Protein AF-B9TM19-F1 (afdb_monomer_lite)

Foldseek 3Di:
DDDDPLVCLLQLNDALVVLVCVQPVVVVVVVVVVVVVVVVCVVPVDPDDDCVVVVVVLVVNLVVNLSSLVSSLSNLVVDPDPVSSVVSVVVSVVVVVVSVVVVVVVVVVD

Secondary structure (DSSP, 8-state):
-PPPHHHHHHTT-S-HHHHHHHHHHHHHHHHHHHHHHHHHHHHH------SHHHHHHHHHHHHHHHHHHHHHHHHHTT-SSHHHHHHHHHHHHHHHHHHHHHHHHHHHH-

pLDDT: mean 76.75, std 12.79, range [42.91, 91.88]

Structure (mmCIF, N/CA/C/O backbone):
data_AF-B9TM19-F1
#
_entry.id   AF-B9TM19-F1
#
loop_
_atom_site.group_PDB
_atom_site.id
_atom_site.type_symbol
_atom_site.label_atom_id
_atom_site.label_alt_id
_atom_site.label_comp_id
_atom_site.label_asym_id
_atom_site.label_entity_id
_atom_site.label_seq_id
_atom_site.pdbx_PDB_ins_code
_atom_site.Cartn_x
_atom_site.Cartn_y
_atom_site.Cartn_z
_atom_site.occupancy
_atom_site.B_iso_or_equiv
_atom_site.auth_seq_id
_atom_site.auth_comp_id
_atom_site.auth_asym_id
_atom_site.auth_atom_id
_atom_site.pdbx_PDB_mode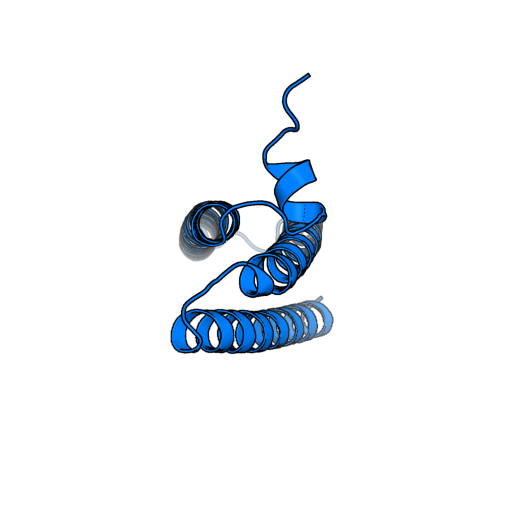l_num
ATOM 1 N N . MET A 1 1 ? -13.310 24.104 9.239 1.00 42.91 1 MET A N 1
ATOM 2 C CA . MET A 1 1 ? -12.296 23.629 8.270 1.00 42.91 1 MET A CA 1
ATOM 3 C C . MET A 1 1 ? -12.373 22.113 8.196 1.00 42.91 1 MET A C 1
ATOM 5 O O . MET A 1 1 ? -11.998 21.448 9.152 1.00 42.91 1 MET A O 1
ATOM 9 N N . GLY A 1 2 ? -12.959 21.565 7.128 1.00 51.34 2 GLY A N 1
ATOM 10 C CA . GLY A 1 2 ? -13.069 20.114 6.962 1.00 51.34 2 GLY A CA 1
ATOM 11 C C . GLY A 1 2 ? -11.687 19.509 6.730 1.00 51.34 2 GLY A C 1
ATOM 12 O O . GLY A 1 2 ? -10.989 19.923 5.811 1.00 51.34 2 GLY A O 1
ATOM 13 N N . SER A 1 3 ? -11.266 18.566 7.573 1.00 64.38 3 SER A N 1
ATOM 14 C CA . SER A 1 3 ? -10.004 17.856 7.363 1.00 64.38 3 SER A CA 1
ATOM 15 C C . SER A 1 3 ? -10.055 17.067 6.051 1.00 64.38 3 SER A C 1
ATOM 17 O O .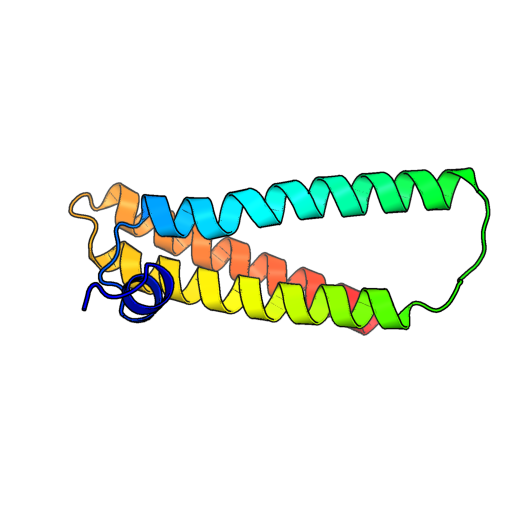 SER A 1 3 ? -11.034 16.367 5.772 1.00 64.38 3 SER A O 1
ATOM 19 N N . ASN A 1 4 ? -9.010 17.206 5.231 1.00 84.56 4 ASN A N 1
ATOM 20 C CA . ASN A 1 4 ? -8.876 16.488 3.965 1.00 84.56 4 ASN A CA 1
ATOM 21 C C . ASN A 1 4 ? -8.797 14.968 4.193 1.00 84.56 4 ASN A C 1
ATOM 23 O O . ASN A 1 4 ? -8.377 14.489 5.246 1.00 84.56 4 ASN A O 1
ATOM 27 N N . ILE A 1 5 ? -9.175 14.189 3.178 1.00 83.00 5 ILE A N 1
ATOM 28 C CA . ILE A 1 5 ? -9.181 12.718 3.256 1.00 83.00 5 ILE A 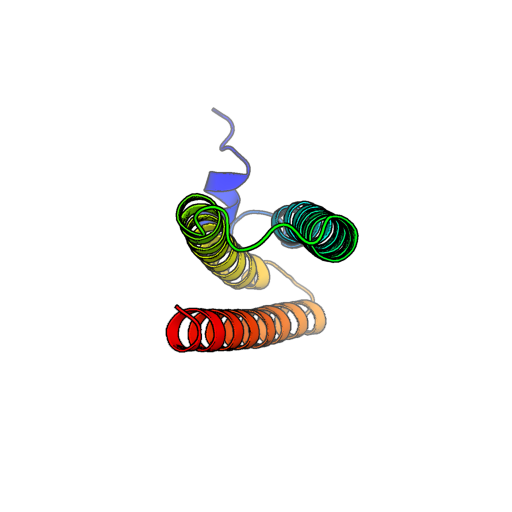CA 1
ATOM 29 C C . ILE A 1 5 ? -7.811 12.140 3.651 1.00 83.00 5 ILE A C 1
ATOM 31 O O . ILE A 1 5 ? -7.747 11.193 4.429 1.00 83.00 5 ILE A O 1
ATOM 35 N N . PHE A 1 6 ? -6.720 12.762 3.196 1.00 81.94 6 PHE A N 1
ATOM 36 C CA . PHE A 1 6 ? -5.351 12.345 3.500 1.00 81.94 6 PHE A CA 1
ATOM 37 C C . PHE A 1 6 ? -4.987 12.510 4.979 1.00 81.94 6 PHE A C 1
ATOM 39 O O . PHE A 1 6 ? -4.393 11.607 5.562 1.00 81.94 6 PHE A O 1
ATOM 46 N N . THR A 1 7 ? -5.377 13.617 5.618 1.00 85.88 7 THR A N 1
ATOM 47 C CA . THR A 1 7 ? -5.103 13.832 7.048 1.00 85.88 7 THR A CA 1
ATOM 48 C C . THR A 1 7 ? -5.926 12.894 7.921 1.00 85.88 7 THR A C 1
ATOM 50 O O . THR A 1 7 ? -5.393 12.353 8.887 1.00 85.88 7 THR A O 1
ATOM 53 N N . ARG A 1 8 ? -7.182 12.614 7.544 1.00 85.25 8 ARG A N 1
ATOM 54 C CA . ARG A 1 8 ? -8.017 11.613 8.232 1.00 85.25 8 ARG A CA 1
ATOM 55 C C . ARG A 1 8 ? -7.512 10.180 8.043 1.00 85.25 8 ARG A C 1
ATOM 57 O O . ARG A 1 8 ? -7.589 9.372 8.963 1.00 85.25 8 ARG A O 1
ATOM 64 N N . ALA A 1 9 ? -6.981 9.849 6.867 1.00 84.38 9 ALA A N 1
ATOM 65 C CA . ALA A 1 9 ? -6.357 8.552 6.615 1.00 84.38 9 ALA A CA 1
ATOM 66 C C . ALA A 1 9 ? -5.062 8.385 7.433 1.00 84.38 9 ALA A C 1
ATOM 68 O O . ALA A 1 9 ? -4.843 7.335 8.036 1.00 84.38 9 ALA A O 1
ATOM 69 N N . ALA A 1 10 ? -4.244 9.440 7.532 1.00 84.75 10 ALA A N 1
ATOM 70 C CA . ALA A 1 10 ? -3.006 9.442 8.315 1.00 84.75 10 ALA A CA 1
ATOM 71 C C . ALA A 1 10 ? -3.242 9.252 9.824 1.00 84.75 10 ALA A C 1
ATOM 73 O O . ALA A 1 10 ? -2.473 8.550 10.495 1.00 84.75 10 ALA A O 1
ATOM 74 N N . SER A 1 11 ? -4.304 9.866 10.357 1.00 88.06 11 SER A N 1
ATOM 75 C CA . SER A 1 11 ? -4.735 9.697 11.750 1.00 88.06 11 SER A CA 1
ATOM 76 C C . SER A 1 11 ? -5.502 8.397 11.984 1.00 88.06 11 SER A C 1
ATOM 78 O O . SER A 1 11 ? -5.770 8.051 13.130 1.00 88.06 11 SER A O 1
ATOM 80 N N . GLY A 1 12 ? -5.855 7.672 10.921 1.00 84.25 12 GLY A N 1
ATOM 81 C CA . GLY A 1 12 ? -6.631 6.448 11.020 1.00 84.25 12 GLY A CA 1
ATOM 82 C C . GLY A 1 12 ? -8.099 6.673 11.352 1.00 84.25 12 GLY A C 1
ATOM 83 O O . GLY A 1 12 ? -8.725 5.728 11.795 1.00 84.25 12 GLY A O 1
ATOM 84 N N . SER A 1 13 ? -8.652 7.880 11.189 1.00 87.44 13 SER A N 1
ATOM 85 C CA . SER A 1 13 ? -10.061 8.195 11.485 1.00 87.44 13 SER A CA 1
ATOM 86 C C . SER A 1 13 ? -10.985 8.101 10.265 1.00 87.44 13 SER A C 1
ATOM 88 O O . SER A 1 13 ? -12.202 8.230 10.392 1.00 87.44 13 SER A O 1
ATOM 90 N N . GLU A 1 14 ? -10.433 7.885 9.069 1.00 88.56 14 GLU A N 1
ATOM 91 C CA . GLU A 1 14 ? -11.218 7.713 7.847 1.00 88.56 14 GLU A CA 1
ATOM 92 C C . GLU A 1 14 ? -11.784 6.289 7.715 1.00 88.56 14 GLU A C 1
ATOM 94 O O . GLU A 1 14 ? -11.310 5.326 8.324 1.00 88.56 14 GLU A O 1
ATOM 99 N N . ARG A 1 15 ? -12.823 6.144 6.886 1.00 87.06 15 ARG A N 1
ATOM 100 C CA . ARG A 1 15 ? -13.385 4.836 6.543 1.00 87.06 15 ARG A CA 1
ATOM 101 C C . ARG A 1 15 ? -12.389 4.017 5.720 1.00 87.06 15 ARG A C 1
ATOM 103 O O . ARG A 1 15 ? -11.957 4.457 4.655 1.00 87.06 15 ARG A O 1
ATOM 110 N N . LEU A 1 16 ? -12.130 2.786 6.167 1.00 86.12 16 LEU A N 1
ATOM 111 C CA . LEU A 1 16 ? -11.193 1.842 5.548 1.00 86.12 16 LEU A CA 1
ATOM 112 C C . LEU A 1 16 ? -11.360 1.724 4.025 1.00 86.12 16 LEU A C 1
ATOM 114 O O . LEU A 1 16 ? -10.375 1.836 3.306 1.00 86.12 16 LEU A O 1
ATOM 118 N N . TYR A 1 17 ? -12.589 1.543 3.524 1.00 86.19 17 TYR A N 1
ATOM 119 C CA . TYR A 1 17 ? -12.815 1.344 2.086 1.00 86.19 17 TYR A CA 1
ATOM 120 C C . TYR A 1 17 ? -12.341 2.536 1.245 1.00 86.19 17 TYR A C 1
ATOM 122 O O . TYR A 1 17 ? -11.842 2.338 0.145 1.00 86.19 17 TYR A O 1
ATOM 130 N N . LYS A 1 18 ? -12.440 3.773 1.751 1.00 86.38 18 LYS A N 1
ATOM 131 C CA . LYS A 1 18 ? -11.973 4.952 1.009 1.00 86.38 18 LYS A CA 1
ATOM 132 C C . LYS A 1 18 ? -10.453 4.963 0.884 1.00 86.38 18 LYS A C 1
ATOM 134 O O . LYS A 1 18 ? -9.929 5.276 -0.177 1.00 86.38 18 LYS A O 1
ATOM 139 N N . VAL A 1 19 ? -9.759 4.602 1.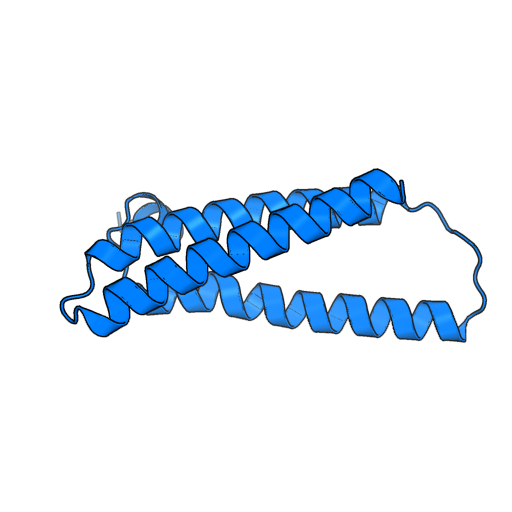963 1.00 84.69 19 VAL A N 1
ATOM 140 C CA . VAL A 1 19 ? -8.293 4.498 1.984 1.00 84.69 19 VAL A CA 1
ATOM 141 C C . VAL A 1 19 ? -7.823 3.320 1.131 1.00 84.69 19 VAL A C 1
ATOM 143 O O . VAL A 1 19 ? -6.838 3.436 0.411 1.00 84.69 19 VAL A O 1
ATOM 146 N N . PHE A 1 20 ? -8.573 2.218 1.138 1.00 85.00 20 PHE A N 1
ATOM 147 C CA . PHE A 1 20 ? -8.327 1.083 0.257 1.00 85.00 20 PHE A CA 1
ATOM 148 C C . PHE A 1 20 ? -8.418 1.486 -1.222 1.00 85.00 20 PHE A C 1
ATOM 150 O O . PHE A 1 20 ? -7.483 1.232 -1.975 1.00 85.00 20 PHE A O 1
ATOM 157 N N . TRP A 1 21 ? -9.482 2.181 -1.638 1.00 82.00 21 TRP A N 1
ATOM 158 C CA . TRP A 1 21 ? -9.625 2.664 -3.020 1.00 82.00 21 TRP A CA 1
ATOM 159 C C . TRP A 1 21 ? -8.542 3.674 -3.422 1.00 82.00 21 TRP A C 1
ATOM 161 O O . TRP A 1 21 ? -8.081 3.638 -4.562 1.00 82.00 21 TRP A O 1
ATOM 171 N N . LEU A 1 22 ? -8.093 4.525 -2.490 1.00 81.06 22 LEU A N 1
ATOM 172 C CA . LEU A 1 22 ? -6.969 5.446 -2.708 1.00 81.06 22 LEU A CA 1
ATOM 173 C C . LEU A 1 22 ? -5.659 4.722 -3.041 1.00 81.06 22 LEU A C 1
ATOM 175 O O . LEU A 1 22 ? -4.846 5.277 -3.770 1.00 81.06 22 LEU A O 1
ATOM 179 N N . LEU A 1 23 ? -5.458 3.504 -2.533 1.00 76.00 23 LEU A N 1
ATOM 180 C CA . LEU A 1 23 ? -4.331 2.653 -2.914 1.00 76.00 23 LEU A CA 1
ATOM 181 C C . LEU A 1 23 ? -4.605 1.887 -4.201 1.00 76.00 23 LEU A C 1
ATOM 183 O O . LEU A 1 23 ? -3.749 1.838 -5.078 1.00 76.00 23 LEU A O 1
ATOM 187 N N . TRP A 1 24 ? -5.789 1.297 -4.327 1.00 77.69 24 TRP A N 1
ATOM 188 C CA . TRP A 1 24 ? -6.064 0.330 -5.382 1.00 77.69 24 TRP A CA 1
ATOM 189 C C . TRP A 1 24 ? -6.130 0.963 -6.777 1.00 77.69 24 TRP A C 1
ATOM 191 O O . TRP A 1 24 ? -5.585 0.402 -7.725 1.00 77.69 24 TRP A O 1
ATOM 201 N N . VAL A 1 25 ? -6.739 2.149 -6.915 1.00 75.44 25 VAL A N 1
ATOM 202 C CA . VAL A 1 25 ? -6.887 2.815 -8.225 1.00 75.44 25 VAL A CA 1
ATOM 203 C C . VAL A 1 25 ? -5.531 3.215 -8.821 1.00 75.44 25 VAL A C 1
ATOM 205 O O . VAL A 1 25 ? -5.259 2.815 -9.955 1.00 75.44 25 VAL A O 1
ATOM 208 N N . PRO A 1 26 ? -4.636 3.925 -8.103 1.00 69.94 26 PRO A N 1
ATOM 209 C CA . PRO A 1 26 ? -3.317 4.256 -8.639 1.00 69.94 26 PRO A CA 1
ATOM 210 C C . PRO A 1 26 ? -2.464 3.019 -8.922 1.00 69.94 26 PRO A C 1
ATOM 212 O O . PRO A 1 26 ? -1.740 2.997 -9.911 1.00 69.94 26 PRO A O 1
ATOM 215 N N . PHE A 1 27 ? -2.567 1.978 -8.089 1.00 72.94 27 PHE A N 1
ATOM 216 C CA . PHE A 1 27 ? -1.814 0.735 -8.272 1.00 72.94 27 PHE A CA 1
ATOM 217 C C . PHE A 1 27 ? -2.221 0.009 -9.561 1.00 72.94 27 PHE A C 1
ATOM 219 O O . PHE A 1 27 ? -1.370 -0.498 -10.295 1.00 72.94 27 PHE A O 1
ATOM 226 N N . LEU A 1 28 ? -3.520 -0.009 -9.868 1.00 74.19 28 LEU A N 1
ATOM 227 C CA . LEU A 1 28 ? -4.044 -0.633 -11.080 1.00 74.19 28 LEU A CA 1
ATOM 228 C C . LEU A 1 28 ? -3.681 0.169 -12.334 1.00 74.19 28 LEU A C 1
ATOM 230 O O . LEU A 1 28 ? -3.257 -0.400 -13.335 1.00 74.19 28 LEU A O 1
ATOM 234 N N . VAL A 1 29 ? -3.764 1.500 -12.265 1.00 73.56 29 VAL A N 1
ATOM 235 C CA . VAL A 1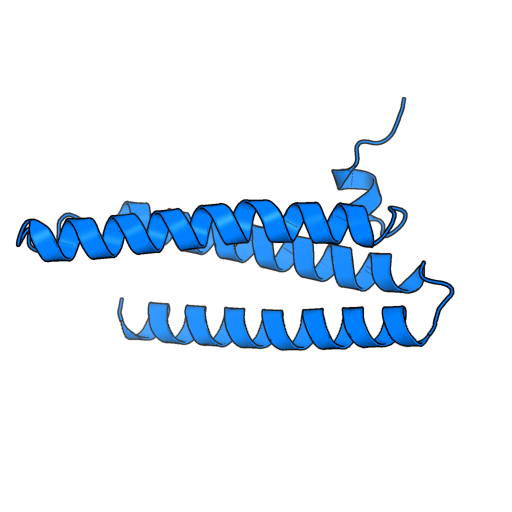 29 ? -3.303 2.370 -13.357 1.00 73.56 29 VAL A CA 1
ATOM 236 C C . VAL A 1 29 ? -1.806 2.181 -13.595 1.00 73.56 29 VAL A C 1
ATOM 238 O O . VAL A 1 29 ? -1.391 2.013 -14.739 1.00 73.56 29 VAL A O 1
ATOM 241 N N . LEU A 1 30 ? -0.995 2.140 -12.535 1.00 69.06 30 LEU A N 1
ATOM 242 C CA . LEU A 1 30 ? 0.447 1.965 -12.671 1.00 69.06 30 LEU A CA 1
ATOM 243 C C . LEU A 1 30 ? 0.810 0.600 -13.264 1.00 69.06 30 LEU A C 1
ATOM 245 O O . LEU A 1 30 ? 1.655 0.537 -14.147 1.00 69.06 30 LEU A O 1
ATOM 249 N N . THR A 1 31 ? 0.166 -0.485 -12.835 1.00 70.88 31 THR A N 1
ATOM 250 C CA . THR A 1 31 ? 0.423 -1.822 -13.405 1.00 70.88 31 THR A CA 1
ATOM 251 C C . THR A 1 31 ? 0.063 -1.896 -14.888 1.00 70.88 31 THR A C 1
ATOM 253 O O . THR A 1 31 ? 0.802 -2.503 -15.661 1.00 70.88 31 THR A O 1
ATOM 256 N N . VAL A 1 32 ? -1.017 -1.234 -15.315 1.00 72.75 32 VAL A N 1
ATOM 257 C CA . VAL A 1 32 ? -1.370 -1.115 -16.740 1.00 72.75 32 VAL A CA 1
ATOM 258 C C . VAL A 1 32 ? -0.338 -0.282 -17.502 1.00 72.75 32 VAL A C 1
ATOM 260 O O . VAL A 1 32 ? 0.055 -0.670 -18.601 1.00 72.75 32 VAL A O 1
ATOM 263 N N . LEU A 1 33 ? 0.120 0.837 -16.933 1.00 70.00 33 LEU A N 1
ATOM 264 C CA . LEU A 1 33 ? 1.140 1.690 -17.548 1.00 70.00 33 LEU A CA 1
ATOM 265 C C . LEU A 1 33 ? 2.482 0.967 -17.688 1.00 70.00 33 LEU A C 1
ATOM 267 O O . LEU A 1 33 ? 3.038 0.970 -18.779 1.00 70.00 33 LEU A O 1
ATOM 271 N N . ILE A 1 34 ? 2.954 0.292 -16.635 1.00 68.06 34 ILE A N 1
ATOM 272 C CA . ILE A 1 34 ? 4.180 -0.520 -16.665 1.00 68.06 34 ILE A CA 1
ATOM 273 C C . ILE A 1 34 ? 4.057 -1.595 -17.739 1.00 68.06 34 ILE A C 1
ATOM 275 O O . ILE A 1 34 ? 4.960 -1.742 -18.551 1.00 68.06 34 ILE A O 1
ATOM 279 N N . ARG A 1 35 ? 2.929 -2.313 -17.793 1.00 70.44 35 ARG A N 1
ATOM 280 C CA . ARG A 1 35 ? 2.715 -3.364 -18.792 1.00 70.44 35 ARG A CA 1
ATOM 281 C C . ARG A 1 35 ? 2.726 -2.825 -20.223 1.00 70.44 35 ARG A C 1
ATOM 283 O O . ARG A 1 35 ? 3.355 -3.417 -21.089 1.00 70.44 35 ARG A O 1
ATOM 290 N N . LYS A 1 36 ? 2.064 -1.694 -20.479 1.00 69.88 36 LYS A N 1
ATOM 291 C CA . LYS A 1 36 ? 2.115 -1.052 -21.800 1.00 69.88 36 LYS A CA 1
ATOM 292 C C . LYS A 1 36 ? 3.516 -0.563 -22.148 1.00 69.88 36 LYS A C 1
ATOM 294 O O . LYS A 1 36 ? 3.910 -0.644 -23.304 1.00 69.88 36 LYS A O 1
ATOM 299 N N . HIS A 1 37 ? 4.256 -0.062 -21.163 1.00 66.81 37 HIS A N 1
ATOM 300 C CA . HIS A 1 37 ? 5.626 0.393 -21.354 1.00 66.81 37 HIS A CA 1
ATOM 301 C C . HIS A 1 37 ? 6.563 -0.776 -21.680 1.00 66.81 37 HIS A C 1
ATOM 303 O O . HIS A 1 37 ? 7.331 -0.695 -22.632 1.00 66.81 37 HIS A O 1
ATOM 309 N N . THR A 1 38 ? 6.458 -1.898 -20.961 1.00 64.31 38 THR A N 1
ATOM 310 C CA . THR A 1 38 ? 7.262 -3.099 -21.231 1.00 64.31 38 THR A CA 1
ATOM 311 C C . THR A 1 38 ? 6.907 -3.750 -22.566 1.00 64.31 38 THR A C 1
ATOM 313 O O . THR A 1 38 ? 7.805 -4.193 -23.277 1.00 64.31 38 THR A O 1
ATOM 316 N N . GLU A 1 39 ? 5.626 -3.772 -22.943 1.00 67.31 39 GLU A N 1
ATOM 317 C CA . GLU A 1 39 ? 5.173 -4.231 -24.263 1.00 67.31 39 GLU A CA 1
ATOM 318 C C . GLU A 1 39 ? 5.678 -3.303 -25.388 1.00 67.31 39 GLU A C 1
ATOM 320 O O . GLU A 1 39 ? 6.135 -3.788 -26.423 1.00 67.31 39 GLU A O 1
ATOM 325 N N . GLY A 1 40 ? 5.675 -1.983 -25.169 1.00 59.56 40 GLY A N 1
ATOM 326 C CA . GLY A 1 40 ? 6.217 -0.990 -26.104 1.00 59.56 40 GLY A CA 1
ATOM 327 C C . GLY A 1 40 ? 7.729 -1.120 -26.302 1.00 59.56 40 GLY A C 1
ATOM 328 O O . GLY A 1 40 ? 8.190 -1.232 -27.438 1.00 59.56 40 GLY A O 1
ATOM 329 N N . LEU A 1 41 ? 8.493 -1.225 -25.210 1.00 53.84 41 LEU A N 1
ATOM 330 C CA . LEU A 1 41 ? 9.947 -1.439 -25.235 1.00 53.84 41 LEU A CA 1
ATOM 331 C C . LEU A 1 41 ? 10.337 -2.753 -25.929 1.00 53.84 41 LEU A C 1
ATOM 333 O O . LEU A 1 41 ? 11.316 -2.792 -26.673 1.00 53.84 41 LEU A O 1
ATOM 337 N N . ALA A 1 42 ? 9.563 -3.823 -25.722 1.00 53.66 42 ALA A N 1
ATOM 338 C CA . ALA A 1 42 ? 9.781 -5.101 -26.396 1.00 53.66 42 ALA A CA 1
ATOM 339 C C . ALA A 1 42 ? 9.526 -5.023 -27.913 1.00 53.66 42 ALA A C 1
ATOM 341 O O . ALA A 1 42 ? 10.133 -5.780 -28.668 1.00 53.66 42 ALA A O 1
ATOM 342 N N . SER A 1 43 ? 8.647 -4.118 -28.360 1.00 53.56 43 SER A N 1
ATOM 343 C CA . SER A 1 43 ? 8.296 -3.959 -29.776 1.00 53.56 43 SER A CA 1
ATOM 344 C C . SER A 1 43 ? 9.273 -3.087 -30.570 1.00 53.56 43 SER A C 1
ATOM 346 O O . SER A 1 43 ? 9.449 -3.318 -31.763 1.00 53.56 43 SER A O 1
ATOM 348 N N . GLU A 1 44 ? 9.943 -2.126 -29.928 1.00 52.78 44 GLU A N 1
ATOM 349 C CA . GLU A 1 44 ? 10.792 -1.158 -30.637 1.00 52.78 44 GLU A CA 1
ATOM 350 C C . GLU A 1 44 ? 12.281 -1.547 -30.682 1.00 52.78 44 GLU A C 1
ATOM 352 O O . GLU A 1 44 ? 13.060 -0.907 -31.384 1.00 52.78 44 GLU A O 1
ATOM 357 N N . GLY A 1 45 ? 12.713 -2.603 -29.980 1.00 47.91 45 GLY A N 1
ATOM 358 C CA . GLY A 1 45 ? 14.124 -3.027 -29.978 1.00 47.91 45 GLY A CA 1
ATOM 359 C C . GLY A 1 45 ? 15.089 -1.946 -29.463 1.00 47.91 45 GLY A C 1
ATOM 360 O O . GLY A 1 45 ? 16.296 -2.020 -29.702 1.00 47.91 45 GLY A O 1
ATOM 361 N N . ILE A 1 46 ? 14.562 -0.929 -28.773 1.00 48.88 46 ILE A N 1
ATOM 362 C CA . ILE A 1 46 ? 15.323 0.217 -28.286 1.00 48.88 46 ILE A CA 1
ATOM 363 C C . ILE A 1 46 ? 16.083 -0.219 -27.039 1.00 48.88 46 ILE A C 1
ATOM 365 O O . ILE A 1 46 ? 15.531 -0.420 -25.958 1.00 48.88 46 ILE A O 1
ATOM 369 N N . GLY A 1 47 ? 17.390 -0.382 -27.216 1.00 51.25 47 GLY A N 1
ATOM 370 C CA . GLY A 1 47 ? 18.320 -0.580 -26.123 1.00 51.25 47 GLY A CA 1
ATOM 371 C C . GLY A 1 47 ? 18.318 0.620 -25.176 1.00 51.25 47 GLY A C 1
ATOM 372 O O . GLY A 1 47 ? 18.599 1.740 -25.590 1.00 51.25 47 GLY A O 1
ATOM 373 N N . ARG A 1 48 ? 18.064 0.338 -23.894 1.00 55.25 48 ARG A N 1
ATOM 374 C CA . ARG A 1 48 ? 18.657 1.014 -22.726 1.00 55.25 48 ARG A CA 1
ATOM 375 C C . ARG A 1 48 ? 18.763 2.545 -22.840 1.00 55.25 48 ARG A C 1
ATOM 377 O O . ARG A 1 48 ? 19.850 3.116 -22.761 1.00 55.25 48 ARG A O 1
ATOM 384 N N . SER A 1 49 ? 17.639 3.241 -22.978 1.00 45.59 49 SER A N 1
ATOM 385 C CA . SER A 1 49 ? 17.617 4.695 -22.796 1.00 45.59 49 SER A CA 1
ATOM 386 C C . SER A 1 49 ? 17.413 5.043 -21.315 1.00 45.59 49 SER A C 1
ATOM 388 O O . SER A 1 49 ? 16.285 5.193 -20.868 1.00 45.59 49 SER A O 1
ATOM 390 N N . SER A 1 50 ? 18.523 5.186 -20.577 1.00 50.31 50 SER A N 1
ATOM 391 C CA . SER A 1 50 ? 18.633 5.862 -19.268 1.00 50.31 50 SER A CA 1
ATOM 392 C C . SER A 1 50 ? 17.544 5.511 -18.230 1.00 50.31 50 SER A C 1
ATOM 394 O O . SER A 1 50 ? 16.596 6.269 -18.042 1.00 50.31 50 SER A O 1
ATOM 396 N N . ASP A 1 51 ? 17.760 4.445 -17.455 1.00 58.34 51 ASP A N 1
ATOM 397 C CA . ASP A 1 51 ? 16.846 3.899 -16.424 1.00 58.34 51 ASP A CA 1
ATOM 398 C C . ASP A 1 51 ? 16.588 4.823 -15.197 1.00 58.34 51 ASP A C 1
ATOM 400 O O . ASP A 1 51 ? 15.834 4.489 -14.280 1.00 58.34 51 ASP A O 1
ATOM 404 N N . TRP A 1 52 ? 17.203 6.010 -15.140 1.00 54.66 52 TRP A N 1
ATOM 405 C CA . TRP A 1 52 ? 17.144 6.913 -13.977 1.00 54.66 52 TRP A CA 1
ATOM 406 C C . TRP A 1 52 ? 15.758 7.531 -13.688 1.00 54.66 52 TRP A C 1
ATOM 408 O O . TRP A 1 52 ? 15.365 7.560 -12.516 1.00 54.66 52 TRP A O 1
ATOM 418 N N . PRO A 1 53 ? 14.981 8.014 -14.681 1.00 63.06 53 PRO A N 1
ATOM 419 C CA . PRO A 1 53 ? 13.629 8.524 -14.442 1.00 63.06 53 PRO A CA 1
ATOM 420 C C . PRO A 1 53 ? 12.669 7.424 -13.975 1.00 63.06 53 PRO A C 1
ATOM 422 O O . PRO A 1 53 ? 11.816 7.673 -13.120 1.00 63.06 53 PRO A O 1
ATOM 425 N N . GLU A 1 54 ? 12.838 6.199 -14.479 1.00 66.56 54 GLU A N 1
ATOM 426 C CA . GLU A 1 54 ? 12.072 5.038 -14.023 1.00 66.56 54 GLU A CA 1
ATOM 427 C C . GLU A 1 54 ? 12.384 4.709 -12.561 1.00 66.56 54 GLU A C 1
ATOM 429 O O . GLU A 1 54 ? 11.463 4.522 -11.765 1.00 66.56 54 GLU A O 1
ATOM 434 N N . TYR A 1 55 ? 13.662 4.738 -12.168 1.00 69.00 55 TYR A N 1
ATOM 435 C CA . TYR A 1 55 ? 14.075 4.494 -10.786 1.00 69.00 55 TYR A CA 1
ATOM 436 C C . TYR A 1 55 ? 13.439 5.484 -9.794 1.00 69.00 55 TYR A C 1
ATOM 438 O O . TYR A 1 55 ? 12.922 5.076 -8.751 1.00 69.00 55 TYR A O 1
ATOM 446 N N . ILE A 1 56 ? 13.392 6.779 -10.131 1.00 73.44 56 ILE A N 1
ATOM 447 C CA . ILE A 1 56 ? 12.711 7.802 -9.313 1.00 73.44 56 ILE A CA 1
ATOM 448 C C . ILE A 1 56 ? 11.202 7.526 -9.231 1.00 73.44 56 ILE A C 1
ATOM 450 O O . ILE A 1 56 ? 10.600 7.679 -8.161 1.00 73.44 56 ILE A O 1
ATOM 454 N N . GLY A 1 57 ? 10.590 7.088 -10.334 1.00 71.44 57 GLY A N 1
ATOM 455 C CA . GLY A 1 57 ? 9.186 6.685 -10.384 1.00 71.44 57 GLY A CA 1
ATOM 456 C C . GLY A 1 57 ? 8.882 5.513 -9.449 1.00 71.44 57 GLY A C 1
ATOM 457 O O . GLY A 1 57 ? 7.962 5.604 -8.631 1.00 71.44 57 GLY A O 1
ATOM 458 N N . TYR A 1 58 ? 9.690 4.451 -9.494 1.00 73.19 58 TYR A N 1
ATOM 459 C CA . TYR A 1 58 ? 9.552 3.287 -8.613 1.00 73.19 58 TYR A CA 1
ATOM 460 C C . TYR A 1 58 ? 9.761 3.643 -7.139 1.00 73.19 58 TYR A C 1
ATOM 462 O O . TYR A 1 58 ? 9.006 3.183 -6.280 1.00 73.19 58 TYR A O 1
ATOM 470 N N . LEU A 1 59 ? 10.740 4.498 -6.835 1.00 78.12 59 LEU A N 1
ATOM 471 C CA . LEU A 1 59 ? 11.036 4.921 -5.468 1.00 78.12 59 LEU A CA 1
ATOM 472 C C . LEU A 1 59 ? 9.902 5.776 -4.885 1.00 78.12 59 LEU A C 1
ATOM 474 O O . LEU A 1 59 ? 9.428 5.517 -3.777 1.00 78.12 59 LEU A O 1
ATOM 478 N N . THR A 1 60 ? 9.400 6.738 -5.662 1.00 79.44 60 THR A N 1
ATOM 479 C CA . THR A 1 60 ? 8.244 7.566 -5.284 1.00 79.44 60 THR A CA 1
ATOM 480 C C . THR A 1 60 ? 7.005 6.705 -5.064 1.00 79.44 60 THR A C 1
ATOM 482 O O . THR A 1 60 ? 6.307 6.854 -4.058 1.00 79.44 60 THR A O 1
ATOM 485 N N . PHE A 1 61 ? 6.755 5.753 -5.963 1.00 78.00 61 PHE A N 1
ATOM 486 C CA . PHE A 1 61 ? 5.655 4.811 -5.822 1.00 78.00 61 PHE A CA 1
ATOM 487 C C . PHE A 1 61 ? 5.783 3.957 -4.559 1.00 78.00 61 PHE A C 1
ATOM 489 O O . PHE A 1 61 ? 4.808 3.812 -3.823 1.00 78.00 61 PHE A O 1
ATOM 496 N N . GLY A 1 62 ? 6.980 3.447 -4.264 1.00 79.12 62 GLY A N 1
ATOM 497 C CA . GLY A 1 62 ? 7.248 2.669 -3.058 1.00 79.12 62 GLY A CA 1
ATOM 498 C C . GLY A 1 62 ? 6.932 3.436 -1.775 1.00 79.12 62 GLY A C 1
ATOM 499 O O . GLY A 1 62 ? 6.268 2.901 -0.886 1.00 79.12 62 GLY A O 1
ATOM 500 N N . ILE A 1 63 ? 7.335 4.708 -1.700 1.00 83.88 63 ILE A N 1
ATOM 501 C CA . ILE A 1 63 ? 7.051 5.586 -0.553 1.00 83.88 63 ILE A CA 1
ATOM 502 C C . ILE A 1 63 ? 5.541 5.802 -0.393 1.00 83.88 63 ILE A C 1
ATOM 504 O O . ILE A 1 63 ? 5.005 5.665 0.710 1.00 83.88 63 ILE A O 1
ATOM 508 N N . VAL A 1 64 ? 4.839 6.105 -1.488 1.00 83.94 64 VAL A N 1
ATOM 509 C CA . VAL A 1 64 ? 3.385 6.329 -1.471 1.00 83.94 64 VAL A CA 1
ATOM 510 C C . VAL A 1 64 ? 2.636 5.052 -1.081 1.00 83.94 64 VAL A C 1
ATOM 512 O O . VAL A 1 64 ? 1.735 5.101 -0.240 1.00 83.94 64 VAL A O 1
ATOM 515 N N . ALA A 1 65 ? 3.031 3.903 -1.631 1.00 82.31 65 ALA A N 1
ATOM 516 C CA . ALA A 1 65 ? 2.458 2.605 -1.297 1.00 82.31 65 ALA A CA 1
ATOM 517 C C . ALA A 1 65 ? 2.664 2.272 0.187 1.00 82.31 65 ALA A C 1
ATOM 519 O O . ALA A 1 65 ? 1.702 1.931 0.874 1.00 82.31 65 ALA A O 1
ATOM 520 N N . ALA A 1 66 ? 3.877 2.448 0.719 1.00 85.19 66 ALA A N 1
ATOM 521 C CA . ALA A 1 66 ? 4.168 2.227 2.134 1.00 85.19 66 ALA A CA 1
ATOM 522 C C . ALA A 1 66 ? 3.324 3.134 3.048 1.00 85.19 66 ALA A C 1
ATOM 524 O O . ALA A 1 66 ? 2.739 2.661 4.026 1.00 85.19 66 ALA A O 1
ATOM 525 N N . TRP A 1 67 ? 3.193 4.421 2.712 1.00 88.25 67 TRP A N 1
ATOM 526 C CA . TRP A 1 67 ? 2.354 5.356 3.466 1.00 88.25 67 TRP A CA 1
ATOM 527 C C . TRP A 1 67 ? 0.878 4.931 3.476 1.00 88.25 67 TRP A C 1
ATOM 529 O O . TRP A 1 67 ? 0.234 4.923 4.529 1.00 88.25 67 TRP A O 1
ATOM 539 N N . LEU A 1 68 ? 0.346 4.517 2.325 1.00 85.50 68 LEU A N 1
ATOM 540 C CA . LEU A 1 68 ? -1.031 4.039 2.197 1.00 85.50 68 LEU A CA 1
ATOM 541 C C . LEU A 1 68 ? -1.266 2.733 2.964 1.00 85.50 68 LEU A C 1
ATOM 543 O O . LEU A 1 68 ? -2.305 2.588 3.606 1.00 85.50 68 LEU A O 1
ATOM 547 N N . LEU A 1 69 ? -0.304 1.809 2.970 1.00 88.62 69 LEU A N 1
ATOM 548 C CA . LEU A 1 69 ? -0.370 0.583 3.770 1.00 88.62 69 LEU A CA 1
ATOM 549 C C . LEU A 1 69 ? -0.453 0.889 5.273 1.00 88.62 69 LEU A C 1
ATOM 551 O O . LEU A 1 69 ? -1.278 0.301 5.977 1.00 88.62 69 LEU A O 1
ATOM 555 N N . ILE A 1 70 ? 0.322 1.863 5.761 1.00 90.25 70 ILE A N 1
ATOM 556 C CA . ILE A 1 70 ? 0.240 2.344 7.150 1.00 90.25 70 ILE A CA 1
ATOM 557 C C . ILE A 1 70 ? -1.134 2.968 7.429 1.00 90.25 70 ILE A C 1
ATOM 559 O O . ILE A 1 70 ? -1.723 2.731 8.488 1.00 90.25 70 ILE A O 1
ATOM 563 N N . ALA A 1 71 ? -1.675 3.745 6.490 1.00 88.88 71 ALA A N 1
ATOM 564 C CA . ALA A 1 71 ? -3.002 4.337 6.625 1.00 88.88 71 ALA A CA 1
ATOM 565 C C . ALA A 1 71 ? -4.103 3.262 6.692 1.00 88.88 71 ALA A C 1
ATOM 567 O O . ALA A 1 71 ? -4.970 3.334 7.563 1.00 88.88 71 ALA A O 1
ATOM 568 N N . ILE A 1 72 ? -4.042 2.229 5.844 1.00 89.56 72 ILE A N 1
ATOM 569 C CA . ILE A 1 72 ? -4.957 1.074 5.876 1.00 89.56 72 ILE A CA 1
ATOM 570 C C . ILE A 1 72 ? -4.842 0.343 7.215 1.00 89.56 72 ILE A C 1
ATOM 572 O O . ILE A 1 72 ? -5.860 0.049 7.838 1.00 89.56 72 ILE A O 1
ATOM 576 N N . TRP A 1 73 ? -3.623 0.099 7.699 1.00 91.81 73 TRP A N 1
ATOM 577 C CA . TRP A 1 73 ? -3.382 -0.554 8.987 1.00 91.81 73 TRP A CA 1
ATOM 578 C C . TRP A 1 73 ? -4.034 0.192 10.154 1.00 91.81 73 TRP A C 1
ATOM 580 O O . TRP A 1 73 ? -4.696 -0.420 10.999 1.00 91.81 73 TRP A O 1
ATOM 590 N N . LYS A 1 74 ? -3.878 1.520 10.184 1.00 90.00 74 LYS A N 1
ATOM 591 C CA . LYS A 1 74 ? -4.505 2.390 11.185 1.00 90.00 74 LYS A CA 1
ATOM 592 C C . LYS A 1 74 ? -6.029 2.399 11.048 1.00 90.00 74 LYS A C 1
ATOM 594 O O . LYS A 1 74 ? -6.723 2.188 12.038 1.00 90.00 74 LYS A O 1
ATOM 599 N N . CYS A 1 75 ? -6.549 2.575 9.833 1.00 89.81 75 CYS A N 1
ATOM 600 C CA . CYS A 1 75 ? -7.991 2.627 9.570 1.00 89.81 75 CYS A CA 1
ATOM 601 C C . CYS A 1 75 ? -8.695 1.282 9.802 1.00 89.81 75 CYS A C 1
ATOM 603 O O . CYS A 1 75 ? -9.893 1.265 10.078 1.00 89.81 75 CYS A O 1
ATOM 605 N N . ALA A 1 76 ? -7.980 0.155 9.718 1.00 89.12 76 ALA A N 1
ATOM 606 C CA . ALA A 1 76 ? -8.537 -1.168 9.994 1.00 89.12 76 ALA A CA 1
ATOM 607 C C . ALA A 1 76 ? -9.119 -1.253 11.412 1.00 89.12 76 ALA A C 1
ATOM 609 O O . ALA A 1 76 ? -10.133 -1.914 11.611 1.00 89.12 76 ALA A O 1
ATOM 610 N N . SER A 1 77 ? -8.534 -0.534 12.377 1.00 87.12 77 SER A N 1
ATOM 611 C CA . SER A 1 77 ? -9.015 -0.481 13.763 1.00 87.12 77 SER A CA 1
ATOM 612 C C . SER A 1 77 ? -10.419 0.125 13.909 1.00 87.12 77 SER A C 1
ATOM 614 O O . SER A 1 77 ? -11.077 -0.131 14.911 1.00 87.12 77 SER A O 1
ATOM 616 N N . ASN A 1 78 ? -10.907 0.879 12.917 1.00 86.62 78 ASN A N 1
ATOM 617 C CA . ASN A 1 78 ? -12.257 1.461 12.929 1.00 86.62 78 ASN A CA 1
ATOM 618 C C . ASN A 1 78 ? -13.338 0.510 12.405 1.00 86.62 78 ASN A C 1
ATOM 620 O O . ASN A 1 78 ? -14.502 0.898 12.283 1.00 86.62 78 ASN A O 1
ATOM 624 N N . VAL A 1 79 ? -12.972 -0.710 12.020 1.00 87.12 79 VAL A N 1
ATOM 625 C CA . VAL A 1 79 ? -13.917 -1.665 11.453 1.00 87.12 79 VAL A CA 1
ATOM 626 C C . VAL A 1 79 ? -14.542 -2.496 12.568 1.00 87.12 79 VAL A C 1
ATOM 628 O O . VAL A 1 79 ? -13.856 -3.236 13.264 1.00 87.12 79 VAL A O 1
ATOM 631 N N . SER A 1 80 ? -15.865 -2.403 12.714 1.00 86.00 80 SER A N 1
ATOM 632 C CA . SER A 1 80 ? -16.629 -3.149 13.726 1.00 86.00 80 SER A CA 1
ATOM 633 C C . SER A 1 80 ? -16.619 -4.665 13.492 1.00 86.00 80 SER A C 1
ATOM 635 O O . SER A 1 80 ? -16.668 -5.456 14.433 1.00 86.00 80 SER A O 1
ATOM 637 N N . LEU A 1 81 ? -16.535 -5.087 12.231 1.00 89.88 81 LEU A N 1
ATOM 638 C CA . LEU A 1 81 ? -16.496 -6.491 11.838 1.00 89.88 81 LEU A CA 1
ATOM 639 C C . LEU A 1 81 ? -15.074 -7.056 11.951 1.00 89.88 81 LEU A C 1
ATOM 641 O O . LEU A 1 81 ? -14.195 -6.725 11.152 1.00 89.88 81 LEU A O 1
ATOM 645 N N . ARG A 1 82 ? -14.872 -7.997 12.885 1.00 88.81 82 ARG A N 1
ATOM 646 C CA . ARG A 1 82 ? -13.574 -8.664 13.120 1.00 88.81 82 ARG A CA 1
ATOM 647 C C . ARG A 1 82 ? -12.964 -9.282 11.860 1.00 88.81 82 ARG A C 1
ATOM 649 O O . ARG A 1 82 ? -11.750 -9.232 11.697 1.00 88.81 82 ARG A O 1
ATOM 656 N N . ILE A 1 83 ? -13.781 -9.845 10.967 1.00 91.12 83 ILE A N 1
ATOM 657 C CA . ILE A 1 83 ? -13.271 -10.478 9.743 1.00 91.12 83 ILE A CA 1
ATOM 658 C C . ILE A 1 83 ? -12.597 -9.462 8.816 1.00 91.12 83 ILE A C 1
ATOM 660 O O . ILE A 1 83 ? -11.498 -9.698 8.328 1.00 91.12 83 ILE A O 1
ATOM 664 N N . TRP A 1 84 ? -13.203 -8.284 8.655 1.00 86.31 84 TRP A N 1
ATOM 665 C CA . TRP A 1 84 ? -12.669 -7.204 7.832 1.00 86.31 84 TRP A CA 1
ATOM 666 C C . TRP A 1 84 ? -11.449 -6.542 8.473 1.00 86.31 84 TRP A C 1
ATOM 668 O O . TRP A 1 84 ? -10.521 -6.160 7.759 1.00 86.31 84 TRP A O 1
ATOM 678 N N . PHE A 1 85 ? -11.406 -6.463 9.806 1.00 89.62 85 PHE A N 1
ATOM 6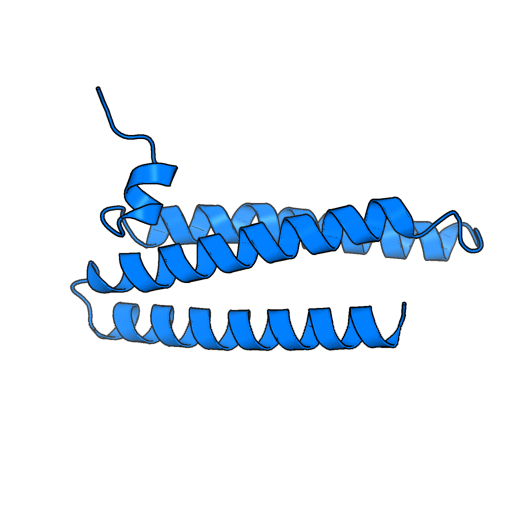79 C CA . PHE A 1 85 ? -10.205 -6.063 10.540 1.00 89.62 85 PHE A CA 1
ATOM 680 C C . PHE A 1 85 ? -9.020 -6.979 10.195 1.00 89.62 85 PHE A C 1
ATOM 682 O O . PHE A 1 85 ? -7.985 -6.497 9.732 1.00 89.62 85 PHE A O 1
ATOM 689 N N . TRP A 1 86 ? -9.181 -8.298 10.347 1.00 91.88 86 TRP A N 1
ATOM 690 C CA . TRP A 1 86 ? -8.109 -9.264 10.082 1.00 91.88 86 TRP A CA 1
ATOM 691 C C . TRP A 1 86 ? -7.718 -9.325 8.609 1.00 91.88 86 TRP A C 1
ATOM 693 O O . TRP A 1 86 ? -6.528 -9.289 8.305 1.00 91.88 86 TRP A O 1
ATOM 703 N N . LEU A 1 87 ? -8.691 -9.336 7.692 1.00 90.31 87 LEU A N 1
ATOM 704 C CA . LEU A 1 87 ? -8.429 -9.297 6.250 1.00 90.31 87 LEU A CA 1
ATOM 705 C C . LEU A 1 87 ? -7.582 -8.083 5.862 1.00 90.31 87 LEU A C 1
ATOM 707 O O . LEU A 1 87 ? -6.626 -8.221 5.105 1.00 90.31 87 LEU A O 1
ATOM 711 N N . SER A 1 88 ? -7.877 -6.911 6.427 1.00 87.75 88 SER A N 1
ATOM 712 C CA . SER A 1 88 ? -7.110 -5.688 6.156 1.00 87.75 88 SER A CA 1
ATOM 713 C C . SER A 1 88 ? -5.683 -5.774 6.686 1.00 87.75 88 SER A C 1
ATOM 715 O O . SER A 1 88 ? -4.749 -5.318 6.031 1.00 87.75 88 SER A O 1
ATOM 717 N N . ARG A 1 89 ? -5.491 -6.378 7.864 1.00 90.00 89 ARG A N 1
ATOM 718 C CA . ARG A 1 89 ? -4.164 -6.576 8.459 1.00 90.00 89 ARG A CA 1
ATOM 719 C C . ARG A 1 89 ? -3.331 -7.567 7.649 1.00 90.00 89 ARG A C 1
ATOM 721 O O . ARG A 1 89 ? -2.185 -7.259 7.337 1.00 90.00 89 ARG A O 1
ATOM 728 N N . ILE A 1 90 ? -3.915 -8.698 7.254 1.00 91.75 90 ILE A N 1
ATOM 729 C CA . ILE A 1 90 ? -3.265 -9.692 6.386 1.00 91.75 90 ILE A CA 1
ATOM 730 C C . ILE A 1 90 ? -2.903 -9.057 5.042 1.00 91.75 90 ILE A C 1
ATOM 732 O O . ILE A 1 90 ? -1.764 -9.177 4.604 1.00 91.75 90 ILE A O 1
ATOM 736 N N . TYR A 1 91 ? -3.836 -8.327 4.426 1.00 88.31 91 TYR A N 1
ATOM 737 C CA . TYR A 1 91 ? -3.595 -7.609 3.177 1.00 88.31 91 TYR A CA 1
ATOM 738 C C . TYR A 1 91 ? -2.387 -6.673 3.281 1.00 88.31 91 TYR A C 1
ATOM 740 O O . TYR A 1 91 ? -1.508 -6.719 2.425 1.00 88.31 91 TYR A O 1
ATOM 748 N N . VAL A 1 92 ? -2.306 -5.867 4.347 1.00 89.06 92 VAL A N 1
ATOM 749 C CA . VAL A 1 92 ? -1.176 -4.953 4.551 1.00 89.06 92 VAL A CA 1
ATOM 750 C C . VAL A 1 92 ? 0.145 -5.709 4.665 1.00 89.06 92 VAL A C 1
ATOM 752 O O . VAL A 1 92 ? 1.116 -5.313 4.028 1.00 89.06 92 VAL A O 1
ATOM 755 N N . VAL A 1 93 ? 0.188 -6.803 5.431 1.00 89.25 93 VAL A N 1
ATOM 756 C CA . VAL A 1 93 ? 1.405 -7.616 5.588 1.00 89.25 93 VAL A CA 1
ATOM 757 C C . VAL A 1 93 ? 1.836 -8.219 4.252 1.00 89.25 93 VAL A C 1
ATOM 759 O O . VAL A 1 93 ? 3.000 -8.103 3.881 1.00 89.25 93 VAL A O 1
ATOM 762 N N . VAL A 1 94 ? 0.906 -8.813 3.502 1.00 88.75 94 VAL A N 1
ATOM 763 C CA . VAL A 1 94 ? 1.193 -9.422 2.194 1.00 88.75 94 VAL A CA 1
ATOM 764 C C . VAL A 1 94 ? 1.716 -8.380 1.206 1.00 88.75 94 VAL A C 1
ATOM 766 O O . VAL A 1 94 ? 2.732 -8.608 0.556 1.00 88.75 94 VAL A O 1
ATOM 769 N N . GLN A 1 95 ? 1.067 -7.217 1.120 1.00 84.19 95 GLN A N 1
ATOM 770 C CA . GLN A 1 95 ? 1.502 -6.138 0.231 1.00 84.19 95 GLN A CA 1
ATOM 771 C C . GLN A 1 95 ? 2.854 -5.556 0.644 1.00 84.19 95 GLN A C 1
ATOM 773 O O . GLN A 1 95 ? 3.681 -5.260 -0.213 1.00 84.19 95 GLN A O 1
ATOM 778 N N . PHE A 1 96 ? 3.113 -5.428 1.945 1.00 85.94 96 PHE A N 1
ATOM 779 C CA . PHE A 1 96 ? 4.401 -4.961 2.445 1.00 85.94 96 PHE A CA 1
ATOM 780 C C . PHE A 1 96 ? 5.535 -5.936 2.098 1.00 85.94 96 PHE A C 1
ATOM 782 O O . PHE A 1 96 ? 6.586 -5.509 1.627 1.00 85.94 96 PHE A O 1
ATOM 789 N N . LEU A 1 97 ? 5.310 -7.245 2.250 1.00 86.38 97 LEU A N 1
ATOM 790 C CA . LEU A 1 97 ? 6.268 -8.272 1.829 1.00 86.38 97 LEU A CA 1
ATOM 791 C C . LEU A 1 97 ? 6.504 -8.246 0.312 1.00 86.38 97 LEU A C 1
ATOM 793 O O . LEU A 1 97 ? 7.651 -8.312 -0.125 1.00 86.38 97 LEU A O 1
ATOM 797 N N . GLY A 1 98 ? 5.444 -8.088 -0.486 1.00 83.00 98 GLY A N 1
ATOM 798 C CA . GLY A 1 98 ? 5.554 -7.932 -1.939 1.00 83.00 98 GLY A CA 1
ATOM 799 C C . GLY A 1 98 ? 6.354 -6.688 -2.341 1.00 83.00 98 GLY A C 1
ATOM 800 O O . GLY A 1 98 ? 7.192 -6.760 -3.237 1.00 83.00 98 GLY A O 1
ATOM 801 N N . LEU A 1 99 ? 6.163 -5.569 -1.633 1.00 82.56 99 LEU A N 1
ATOM 802 C CA . LEU A 1 99 ? 6.936 -4.342 -1.833 1.00 82.56 99 LEU A CA 1
ATOM 803 C C . LEU A 1 99 ? 8.426 -4.564 -1.533 1.00 82.56 99 LEU A C 1
ATOM 805 O O . LEU A 1 99 ? 9.275 -4.165 -2.326 1.00 82.56 99 LEU A O 1
ATOM 809 N N . LEU A 1 100 ? 8.750 -5.231 -0.420 1.00 83.06 100 LEU A N 1
ATOM 810 C CA . LEU A 1 100 ? 10.132 -5.568 -0.062 1.00 83.06 100 LEU A CA 1
ATOM 811 C C . LEU A 1 100 ? 10.782 -6.478 -1.106 1.00 83.06 100 LEU A C 1
ATOM 813 O O . LEU A 1 100 ? 11.927 -6.247 -1.488 1.00 83.06 100 LEU A O 1
ATOM 817 N N . GLN A 1 101 ? 10.054 -7.482 -1.596 1.00 81.56 101 GLN A N 1
ATOM 818 C CA . GLN A 1 101 ? 10.539 -8.369 -2.649 1.00 81.56 101 GLN A CA 1
ATOM 819 C C . GLN A 1 101 ? 10.806 -7.601 -3.950 1.00 81.56 101 GLN A C 1
ATOM 821 O O . GLN A 1 101 ? 11.858 -7.787 -4.557 1.00 81.56 101 GLN A O 1
ATOM 826 N N . ALA A 1 102 ? 9.897 -6.711 -4.357 1.00 76.88 102 ALA A N 1
ATOM 827 C CA . ALA A 1 102 ? 10.072 -5.874 -5.542 1.00 76.88 102 ALA A CA 1
ATOM 828 C C . ALA A 1 102 ? 11.300 -4.956 -5.421 1.00 76.88 102 ALA A C 1
ATOM 830 O O . ALA A 1 102 ? 12.098 -4.871 -6.352 1.00 76.88 102 ALA A O 1
ATOM 831 N N . MET A 1 103 ? 11.499 -4.332 -4.256 1.00 75.94 103 MET A N 1
ATOM 832 C CA . MET A 1 103 ? 12.672 -3.493 -3.987 1.00 75.94 103 MET A CA 1
ATOM 833 C C . MET A 1 103 ? 13.970 -4.304 -3.971 1.00 75.94 103 MET A C 1
ATOM 835 O O . MET A 1 103 ? 14.972 -3.860 -4.521 1.00 75.94 103 MET A O 1
ATOM 839 N N . ALA A 1 104 ? 13.962 -5.510 -3.399 1.00 78.25 104 ALA A N 1
ATOM 840 C CA . ALA A 1 104 ? 15.126 -6.393 -3.403 1.00 78.25 104 ALA A CA 1
ATOM 841 C C . ALA A 1 104 ? 15.527 -6.822 -4.824 1.00 78.25 104 ALA A C 1
ATOM 843 O O . ALA A 1 104 ? 16.716 -6.909 -5.127 1.00 78.25 104 ALA A O 1
ATOM 844 N N . ILE A 1 105 ? 14.548 -7.067 -5.702 1.00 75.06 105 ILE A N 1
ATOM 845 C CA . ILE A 1 105 ? 14.799 -7.351 -7.119 1.00 75.06 105 ILE A CA 1
ATOM 846 C C . ILE A 1 105 ? 15.399 -6.118 -7.796 1.00 75.06 105 ILE A C 1
ATOM 848 O O . ILE A 1 105 ? 16.465 -6.241 -8.389 1.00 75.06 105 ILE A O 1
ATOM 852 N N . LEU A 1 106 ? 14.775 -4.945 -7.636 1.00 68.81 106 LEU A N 1
ATOM 853 C CA . LEU A 1 106 ? 15.255 -3.676 -8.198 1.00 68.81 106 LEU A CA 1
ATOM 854 C C . LEU A 1 106 ? 16.706 -3.375 -7.802 1.00 68.81 106 LEU A C 1
ATOM 856 O O . LEU A 1 106 ? 17.514 -3.071 -8.671 1.00 68.81 106 LEU A O 1
ATOM 860 N N . VAL A 1 107 ? 17.054 -3.521 -6.519 1.00 69.75 107 VAL A N 1
ATOM 861 C CA . VAL A 1 107 ? 18.422 -3.311 -6.008 1.00 69.75 107 VAL A CA 1
ATOM 862 C C . VAL A 1 107 ? 19.418 -4.311 -6.595 1.00 69.75 107 VAL A C 1
ATOM 864 O O . VAL A 1 107 ? 20.576 -3.970 -6.789 1.00 69.75 107 VAL A O 1
ATOM 867 N N . ARG A 1 108 ? 19.000 -5.551 -6.868 1.00 67.62 108 ARG A N 1
ATOM 868 C CA . ARG A 1 108 ? 19.876 -6.571 -7.461 1.00 67.62 108 ARG A CA 1
ATOM 869 C C . ARG A 1 108 ? 20.102 -6.358 -8.961 1.00 67.62 108 ARG A C 1
ATOM 871 O O . ARG A 1 108 ? 21.088 -6.858 -9.494 1.00 67.62 108 ARG A O 1
ATOM 878 N N . THR A 1 109 ? 19.156 -5.718 -9.642 1.00 62.41 109 THR A N 1
ATOM 879 C CA . THR A 1 109 ? 19.188 -5.500 -11.095 1.00 62.41 109 THR A CA 1
ATOM 880 C C . THR A 1 109 ? 19.731 -4.132 -11.513 1.00 62.41 109 THR A C 1
ATOM 882 O O . THR A 1 109 ? 20.013 -3.963 -12.698 1.00 62.41 109 THR A O 1
ATOM 885 N N . ALA A 1 110 ? 19.841 -3.182 -10.577 1.00 52.84 110 ALA A N 1
ATOM 886 C CA . ALA A 1 110 ? 20.493 -1.881 -10.755 1.00 52.84 110 ALA A CA 1
ATOM 887 C C . ALA A 1 110 ? 22.018 -1.997 -10.606 1.00 52.84 110 ALA A C 1
ATOM 889 O O . ALA A 1 110 ? 22.726 -1.279 -11.345 1.00 52.84 110 ALA A O 1
#

Organism: Ricinus communis (NCBI:txid3988)

Radius of gyration: 16.89 Å; chains: 1; bounding box: 37×34×44 Å

Sequence (110 aa):
MGSNIFTRAASGSERLYKVFWLLWVPFLVLTVLIRKHTEGLASEGIGRSSDWPEYIGYLTFGIVAAWLLIAIWKCASNVSLRIWFWLSRIYVVVQFLGLLQAMAILVRTA